Protein AF-A0A9W7M296-F1 (afdb_monomer_lite)

InterPro domains:
  IPR025287 Wall-associated receptor kinase, galacturonan-binding domain [PF13947] (29-95)
  IPR046948 RING-H2 finger protein ATL20-22-like [PTHR46279] (4-135)

Foldseek 3Di:
DPVVVVVVVVVPDPPVPPPPPDPPDPPQQDWDALDVVAETDFPCADEPPRGDPVGHDVQRYWYADPVSFIWRDAVQADIWTWRYQDPVVRDTDTAHPQQDCPVRVVRDDCPRHPDDDDAPPPDDDDDPDHDDDDGDRPDPPPD

Structure (mmCIF, N/CA/C/O backbone):
data_AF-A0A9W7M296-F1
#
_entry.id   AF-A0A9W7M296-F1
#
loop_
_atom_site.group_PDB
_atom_site.id
_atom_site.type_symbol
_atom_site.label_atom_id
_atom_site.label_alt_id
_atom_site.label_comp_id
_atom_site.label_asym_id
_atom_site.label_entity_id
_atom_site.label_seq_id
_atom_site.pdbx_PDB_ins_code
_atom_site.Cartn_x
_atom_site.Cartn_y
_atom_site.Cartn_z
_atom_site.occupancy
_atom_site.B_iso_or_equiv
_atom_site.auth_seq_id
_atom_site.auth_comp_id
_atom_site.auth_asym_id
_atom_site.auth_atom_id
_atom_site.pdbx_PDB_model_num
ATOM 1 N N . MET A 1 1 ? 19.739 17.023 -68.050 1.00 60.88 1 MET A N 1
ATOM 2 C CA . MET A 1 1 ? 18.509 16.564 -67.357 1.00 60.88 1 MET A CA 1
ATOM 3 C C . MET A 1 1 ? 18.697 15.345 -66.440 1.00 60.88 1 MET A C 1
ATOM 5 O O . MET A 1 1 ? 17.719 14.925 -65.849 1.00 60.88 1 MET A O 1
ATOM 9 N N . VAL A 1 2 ? 19.915 14.812 -66.240 1.00 54.09 2 VAL A N 1
ATOM 10 C CA . VAL A 1 2 ? 20.152 13.656 -65.336 1.00 54.09 2 VAL A CA 1
ATOM 11 C C . VAL A 1 2 ? 20.708 14.082 -63.962 1.00 54.09 2 VAL A C 1
ATOM 13 O O . VAL A 1 2 ? 20.425 13.449 -62.954 1.00 54.09 2 VAL A O 1
ATOM 16 N N . ILE A 1 3 ? 21.409 15.219 -63.887 1.00 57.19 3 ILE A N 1
ATOM 17 C CA . ILE A 1 3 ? 22.041 15.720 -62.648 1.00 57.19 3 ILE A CA 1
ATOM 18 C C . ILE A 1 3 ? 21.009 16.303 -61.657 1.00 57.19 3 ILE A C 1
ATOM 20 O O . ILE A 1 3 ? 21.179 16.201 -60.447 1.00 57.19 3 ILE A O 1
ATOM 24 N N . LEU A 1 4 ? 19.880 16.833 -62.146 1.00 52.66 4 LEU A N 1
ATOM 25 C CA . LEU A 1 4 ? 18.806 17.372 -61.293 1.00 52.66 4 LEU A CA 1
ATOM 26 C C . LEU A 1 4 ? 17.978 16.281 -60.588 1.00 52.66 4 LEU A C 1
ATOM 28 O O . LEU A 1 4 ? 17.359 16.556 -59.565 1.00 52.66 4 LEU A O 1
ATOM 32 N N . LEU A 1 5 ? 17.999 15.041 -61.094 1.00 53.34 5 LEU A N 1
ATOM 33 C CA . LEU A 1 5 ? 17.303 13.909 -60.471 1.00 53.34 5 LEU A CA 1
ATOM 34 C C . LEU A 1 5 ? 18.044 13.406 -59.223 1.00 53.34 5 LEU A C 1
ATOM 36 O O . LEU A 1 5 ? 17.404 13.009 -58.255 1.00 53.34 5 LEU A O 1
ATOM 40 N N . PHE A 1 6 ? 19.378 13.497 -59.195 1.00 53.16 6 PHE A N 1
ATOM 41 C CA . PHE A 1 6 ? 20.186 13.066 -58.046 1.00 53.16 6 PHE A CA 1
ATOM 42 C C . PHE A 1 6 ? 20.013 13.982 -56.825 1.00 53.16 6 PHE A C 1
ATOM 44 O O . PHE A 1 6 ? 19.973 13.511 -55.691 1.00 53.16 6 PHE A O 1
ATOM 51 N N . HIS A 1 7 ? 19.831 15.287 -57.052 1.00 48.03 7 HIS A N 1
ATOM 52 C CA . HIS A 1 7 ? 19.542 16.239 -55.977 1.00 48.03 7 HIS A CA 1
ATOM 53 C C . HIS A 1 7 ? 18.133 16.074 -55.402 1.00 48.03 7 HIS A C 1
ATOM 55 O O . HIS A 1 7 ? 17.941 16.299 -54.211 1.00 48.03 7 HIS A O 1
ATOM 61 N N . PHE A 1 8 ? 17.165 15.629 -56.209 1.00 51.53 8 PHE A N 1
ATOM 62 C CA . PHE A 1 8 ? 15.806 15.368 -55.730 1.00 51.53 8 PHE A CA 1
ATOM 63 C C . PHE A 1 8 ? 15.748 14.146 -54.796 1.00 51.53 8 PHE A C 1
ATOM 65 O O . PHE A 1 8 ? 14.998 14.146 -53.822 1.00 51.53 8 PHE A O 1
ATOM 72 N N . PHE A 1 9 ? 16.602 13.141 -55.026 1.00 51.56 9 PHE A N 1
ATOM 73 C CA . PHE A 1 9 ? 16.704 11.956 -54.164 1.00 51.56 9 PHE A CA 1
ATOM 74 C C . PHE A 1 9 ? 17.374 12.222 -52.807 1.00 51.56 9 PHE A C 1
ATOM 76 O O . PHE A 1 9 ? 17.074 11.521 -51.845 1.00 51.56 9 PHE A O 1
ATOM 83 N N . LEU A 1 10 ? 18.222 13.250 -52.684 1.00 51.41 10 LEU A N 1
ATOM 84 C CA . LEU A 1 10 ? 18.857 13.604 -51.405 1.00 51.41 10 LEU A CA 1
ATOM 85 C C . LEU A 1 10 ? 17.923 14.356 -50.437 1.00 51.41 10 LEU A C 1
ATOM 87 O O . LEU A 1 10 ? 18.260 14.508 -49.266 1.00 51.41 10 LEU A O 1
ATOM 91 N N . VAL A 1 11 ? 16.750 14.812 -50.894 1.00 56.16 11 VAL A N 1
ATOM 92 C CA . VAL A 1 11 ? 15.816 15.622 -50.084 1.00 56.16 11 VAL A CA 1
ATOM 93 C C . VAL A 1 11 ? 14.740 14.777 -49.378 1.00 56.16 11 VAL A C 1
ATOM 95 O O . VAL A 1 11 ? 14.026 15.287 -48.522 1.00 56.16 11 VAL A O 1
ATOM 98 N N . SER A 1 12 ? 14.633 13.471 -49.644 1.00 56.25 12 SER A N 1
ATOM 99 C CA . SER A 1 12 ? 13.584 12.623 -49.050 1.00 56.25 12 SER A CA 1
ATOM 100 C C . SER A 1 12 ? 14.131 11.440 -48.260 1.00 56.25 12 SER A C 1
ATOM 102 O O . SER A 1 12 ? 14.043 10.302 -48.700 1.00 56.25 12 SER A O 1
ATOM 104 N N . SER A 1 13 ? 14.616 11.706 -47.048 1.00 53.78 13 SER A N 1
ATOM 105 C CA . SER A 1 13 ? 14.355 10.828 -45.896 1.00 53.78 13 SER A CA 1
ATOM 106 C C . SER A 1 13 ? 14.804 11.495 -44.596 1.00 53.78 13 SER A C 1
ATOM 108 O O . SER A 1 13 ? 15.704 11.018 -43.908 1.00 53.78 13 SER A O 1
ATOM 110 N N . ALA A 1 14 ? 14.136 12.582 -44.208 1.00 55.56 14 ALA A N 1
ATOM 111 C CA . ALA A 1 14 ? 14.023 12.888 -42.788 1.00 55.56 14 ALA A CA 1
ATOM 112 C C . ALA A 1 14 ? 13.004 11.904 -42.195 1.00 55.56 14 ALA A C 1
ATOM 114 O O . ALA A 1 14 ? 11.843 12.240 -41.974 1.00 55.56 14 ALA A O 1
ATOM 115 N N . ALA A 1 15 ? 13.421 10.653 -41.980 1.00 55.66 15 ALA A N 1
ATOM 116 C CA . ALA A 1 15 ? 12.722 9.805 -41.034 1.00 55.66 15 ALA A CA 1
ATOM 117 C C . ALA A 1 15 ? 12.961 10.446 -39.666 1.00 55.66 15 ALA A C 1
ATOM 119 O O . ALA A 1 15 ? 13.988 10.219 -39.029 1.00 55.66 15 ALA A O 1
ATOM 120 N N . ALA A 1 16 ? 12.043 11.319 -39.250 1.00 55.62 16 ALA A N 1
ATOM 121 C CA . ALA A 1 16 ? 11.932 11.716 -37.864 1.00 55.62 16 ALA A CA 1
ATOM 122 C C . ALA A 1 16 ? 11.617 10.435 -37.090 1.00 55.62 16 ALA A C 1
ATOM 124 O O . ALA A 1 16 ? 10.462 10.034 -36.957 1.00 55.62 16 ALA A O 1
ATOM 125 N N . VAL A 1 17 ? 12.664 9.738 -36.648 1.00 56.53 17 VAL A N 1
ATOM 126 C CA . VAL A 1 17 ? 12.531 8.674 -35.667 1.00 56.53 17 VAL A CA 1
ATOM 127 C C . VAL A 1 17 ? 12.022 9.399 -34.437 1.00 56.53 17 VAL A C 1
ATOM 129 O O . VAL A 1 17 ? 12.760 10.143 -33.792 1.00 56.53 17 VAL A O 1
ATOM 132 N N . GLY A 1 18 ? 10.714 9.306 -34.208 1.00 55.38 18 GLY A N 1
ATOM 133 C CA . GLY A 1 18 ? 10.065 9.905 -33.061 1.00 55.38 18 GLY A CA 1
ATOM 134 C C . GLY A 1 18 ? 10.644 9.272 -31.808 1.00 55.38 18 GLY A C 1
ATOM 135 O O . GLY A 1 18 ? 10.120 8.277 -31.318 1.00 55.38 18 GLY A O 1
ATOM 136 N N . LEU A 1 19 ? 11.721 9.852 -31.282 1.00 55.91 19 LEU A N 1
ATOM 137 C CA . LEU A 1 19 ? 12.170 9.642 -29.917 1.00 55.91 19 LEU A CA 1
ATOM 138 C C . LEU A 1 19 ? 11.163 10.362 -29.020 1.00 55.91 19 LEU A C 1
ATOM 140 O O . LEU A 1 19 ? 11.437 11.408 -28.435 1.00 55.91 19 LEU A O 1
ATOM 144 N N . GLY A 1 20 ? 9.953 9.801 -28.942 1.00 61.75 20 GLY A N 1
ATOM 145 C CA . GLY A 1 20 ? 9.110 10.025 -27.782 1.00 61.75 20 GLY A CA 1
ATOM 146 C C . GLY A 1 20 ? 9.945 9.703 -26.539 1.00 61.75 20 GLY A C 1
ATOM 147 O O . GLY A 1 20 ? 10.809 8.823 -26.607 1.00 61.75 20 GLY A O 1
ATOM 148 N N . PRO A 1 21 ? 9.752 10.424 -25.424 1.00 63.78 21 PRO A N 1
ATOM 149 C CA . PRO A 1 21 ? 10.546 10.214 -24.224 1.00 63.78 21 PRO A CA 1
ATOM 150 C C . PRO A 1 21 ? 10.578 8.724 -23.883 1.00 63.78 21 PRO A C 1
ATOM 152 O O . PRO A 1 21 ? 9.532 8.103 -23.673 1.00 63.78 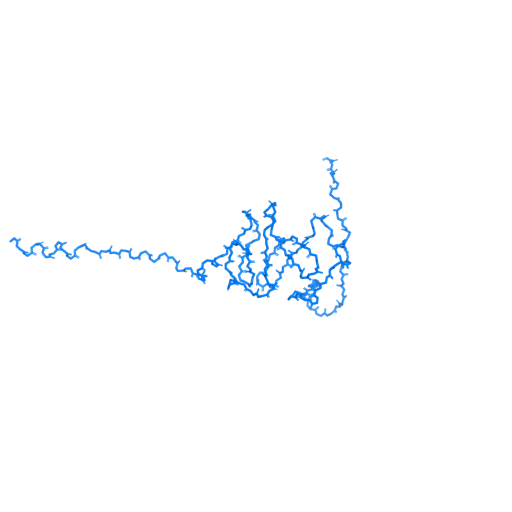21 PRO A O 1
ATOM 155 N N . HIS A 1 22 ? 11.784 8.150 -23.882 1.00 58.03 22 HIS A N 1
ATOM 156 C CA . HIS A 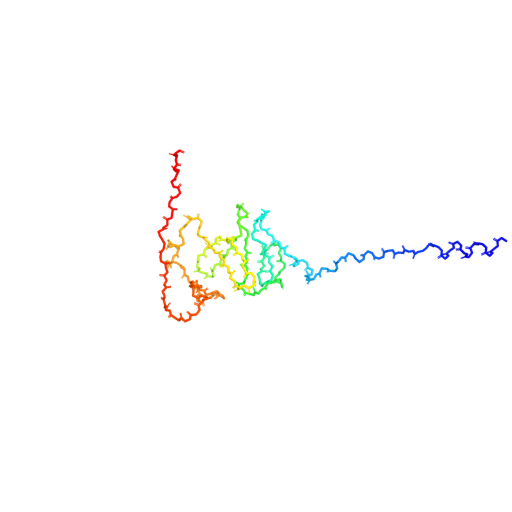1 22 ? 11.991 6.764 -23.496 1.00 58.03 22 HIS A CA 1
ATOM 157 C C . HIS A 1 22 ? 11.417 6.597 -22.090 1.00 58.03 22 HIS A C 1
ATOM 159 O O . HIS A 1 22 ? 11.767 7.346 -21.173 1.00 58.03 22 HIS A O 1
ATOM 165 N N . SER A 1 23 ? 10.479 5.662 -21.937 1.00 66.31 23 SER A N 1
ATOM 166 C CA . SER A 1 23 ? 9.893 5.367 -20.634 1.00 66.31 23 SER A CA 1
ATOM 167 C C . SER A 1 23 ? 11.034 5.031 -19.678 1.00 66.31 23 SER A C 1
ATOM 169 O O . SER A 1 23 ? 11.781 4.086 -19.905 1.00 66.31 23 SER A O 1
ATOM 171 N N . THR A 1 24 ? 11.179 5.798 -18.599 1.00 79.69 24 THR A N 1
ATOM 172 C CA . THR A 1 24 ? 12.127 5.476 -17.516 1.00 79.69 24 THR A CA 1
ATOM 173 C C . THR A 1 24 ? 11.722 4.213 -16.762 1.00 79.69 24 THR A C 1
ATOM 175 O O . THR A 1 24 ? 12.485 3.695 -15.953 1.00 79.69 24 THR A O 1
ATOM 178 N N . TYR A 1 25 ? 10.510 3.725 -17.020 1.00 82.44 25 TYR A N 1
ATOM 179 C CA . TYR A 1 25 ? 9.971 2.515 -16.444 1.00 82.44 25 TYR A CA 1
ATOM 180 C C . TYR A 1 25 ? 10.063 1.364 -17.469 1.00 82.44 25 TYR A C 1
ATOM 182 O O . TYR A 1 25 ? 9.640 1.588 -18.610 1.00 82.44 25 TYR A O 1
ATOM 190 N N . PRO A 1 26 ? 10.528 0.156 -17.067 1.00 84.56 26 PRO A N 1
ATOM 191 C CA . PRO A 1 26 ? 10.392 -1.081 -17.841 1.00 84.56 26 PRO A CA 1
ATOM 192 C C . PRO A 1 26 ? 9.011 -1.293 -18.488 1.00 84.56 26 PRO A C 1
ATOM 194 O O . PRO A 1 26 ? 7.985 -0.749 -18.055 1.00 84.56 26 PRO A O 1
ATOM 197 N N . ASP A 1 27 ? 8.964 -2.121 -19.524 1.00 86.25 27 ASP A N 1
ATOM 198 C CA . ASP A 1 27 ? 7.731 -2.365 -20.268 1.00 86.25 27 ASP A CA 1
ATOM 199 C C . ASP A 1 27 ? 6.619 -2.974 -19.404 1.00 86.25 27 ASP A C 1
ATOM 201 O O . ASP A 1 27 ? 6.833 -3.881 -18.607 1.00 86.25 27 ASP A O 1
ATOM 205 N N . GLY A 1 28 ? 5.398 -2.447 -19.554 1.00 87.00 28 GLY A N 1
ATOM 206 C CA . GLY A 1 28 ? 4.208 -2.902 -18.814 1.00 87.00 28 GLY A CA 1
ATOM 207 C C . GLY A 1 28 ? 4.134 -2.440 -17.356 1.00 87.00 28 GLY A C 1
ATOM 208 O O . GLY A 1 28 ? 3.217 -2.792 -16.621 1.00 87.00 28 GLY A O 1
ATOM 209 N N . CYS A 1 29 ? 5.094 -1.634 -16.933 1.00 95.06 29 CYS A N 1
ATOM 210 C CA . CYS A 1 29 ? 5.453 -1.547 -15.528 1.00 95.06 29 CYS A CA 1
ATOM 211 C C . CYS A 1 29 ? 5.274 -0.071 -15.048 1.00 95.06 29 CYS A C 1
ATOM 213 O O . CYS A 1 29 ? 5.262 0.245 -13.858 1.00 95.06 29 CYS A O 1
ATOM 215 N N . LYS A 1 30 ? 4.945 0.830 -15.991 1.00 95.44 30 LYS A N 1
ATOM 216 C CA . LYS A 1 30 ? 4.560 2.238 -15.794 1.00 95.44 30 LYS A CA 1
ATOM 217 C C . LYS A 1 30 ? 3.591 2.445 -14.614 1.00 95.44 30 LYS A C 1
ATOM 219 O O . LYS A 1 30 ? 2.717 1.604 -14.387 1.00 95.44 30 LYS A O 1
ATOM 224 N N . PRO A 1 31 ? 3.689 3.584 -13.898 1.00 96.31 31 PRO A N 1
ATOM 225 C CA . PRO A 1 31 ? 2.782 3.892 -12.800 1.00 96.31 31 PRO A CA 1
ATOM 226 C C . PRO A 1 31 ? 1.310 3.832 -13.222 1.00 96.31 31 PRO A C 1
ATOM 228 O O . PRO A 1 31 ? 0.930 4.363 -14.264 1.00 96.31 31 PRO A O 1
ATOM 231 N N . THR A 1 32 ? 0.474 3.218 -12.392 1.00 96.56 32 THR A N 1
ATOM 232 C CA . THR A 1 32 ? -0.962 3.026 -12.654 1.00 96.56 32 THR A CA 1
ATOM 233 C C . THR A 1 32 ? -1.781 3.261 -11.381 1.00 96.56 32 THR A C 1
ATOM 235 O O . THR A 1 32 ? -1.225 3.541 -10.328 1.00 96.56 32 THR A O 1
ATOM 238 N N . SER A 1 33 ? -3.108 3.229 -11.450 1.00 97.75 33 SER A N 1
ATOM 239 C CA . SER A 1 33 ? -3.996 3.438 -10.294 1.00 97.75 33 SER A CA 1
ATOM 240 C C . SER A 1 33 ? -5.311 2.690 -10.494 1.00 97.75 33 SER A C 1
ATOM 242 O O . SER A 1 33 ? -5.683 2.425 -11.637 1.00 97.75 33 SER A O 1
ATOM 244 N N . CYS A 1 34 ? -6.022 2.347 -9.412 1.00 97.94 34 CYS A N 1
ATOM 245 C CA . CYS A 1 34 ? -7.319 1.666 -9.505 1.00 97.94 34 CYS A CA 1
ATOM 246 C C . CYS A 1 34 ? -8.418 2.569 -10.085 1.00 97.94 34 CYS A C 1
ATOM 248 O O . CYS A 1 34 ? -9.196 2.108 -10.920 1.00 97.94 34 CYS A O 1
ATOM 250 N N . LYS A 1 35 ? -8.401 3.860 -9.726 1.00 96.44 35 LYS A N 1
ATOM 251 C CA . LYS A 1 35 ? -9.292 4.915 -10.227 1.00 96.44 35 LYS A CA 1
ATOM 252 C C . LYS A 1 35 ? -8.537 6.224 -10.458 1.00 96.44 35 LYS A C 1
ATOM 254 O O . LYS A 1 35 ? -7.511 6.470 -9.820 1.00 96.44 35 LYS A O 1
ATOM 259 N N . ARG A 1 36 ? -9.076 7.098 -11.318 1.00 96.19 36 ARG A N 1
ATOM 260 C CA . ARG A 1 36 ? -8.558 8.466 -11.503 1.00 96.19 36 ARG A CA 1
ATOM 261 C C . ARG A 1 36 ? -8.554 9.196 -10.152 1.00 96.19 36 ARG A C 1
ATOM 263 O O . ARG A 1 36 ? -9.545 9.163 -9.432 1.00 96.19 36 ARG A O 1
ATOM 270 N N . GLY A 1 37 ? -7.433 9.831 -9.811 1.00 94.44 37 GLY A N 1
ATOM 271 C CA . GLY A 1 37 ? -7.249 10.512 -8.521 1.00 94.44 37 GLY A CA 1
ATOM 272 C C . GLY A 1 37 ? -6.958 9.582 -7.334 1.00 94.44 37 GLY A C 1
ATOM 273 O O . GLY A 1 37 ? -6.741 10.071 -6.231 1.00 94.44 37 GLY A O 1
ATOM 274 N N . GLY A 1 38 ? -6.927 8.260 -7.539 1.00 96.00 38 GLY A N 1
ATOM 275 C CA . GLY A 1 38 ? -6.452 7.306 -6.538 1.00 96.00 38 GLY A CA 1
ATOM 276 C C . GLY A 1 38 ? -4.926 7.331 -6.371 1.00 96.00 38 GLY A C 1
ATOM 277 O O . GLY A 1 38 ? -4.220 8.008 -7.127 1.00 96.00 38 GLY A O 1
ATOM 278 N N . PRO A 1 39 ? -4.382 6.571 -5.404 1.00 97.31 39 PRO A N 1
ATOM 279 C CA . PRO A 1 39 ? -2.941 6.486 -5.214 1.00 97.31 39 PRO A CA 1
ATOM 280 C C . PRO A 1 39 ? -2.276 5.884 -6.458 1.00 97.31 39 PRO A C 1
ATOM 282 O O . PRO A 1 39 ? -2.658 4.812 -6.934 1.00 97.31 39 PRO A O 1
ATOM 285 N N . SER A 1 40 ? -1.270 6.585 -6.983 1.00 97.44 40 SER A N 1
ATOM 286 C CA . SER A 1 40 ? -0.436 6.076 -8.072 1.00 97.44 40 SER A CA 1
ATOM 287 C C . SER A 1 40 ? 0.470 4.965 -7.543 1.00 97.44 40 SER A C 1
ATOM 289 O O . SER A 1 40 ? 1.281 5.209 -6.652 1.00 97.44 40 SER A O 1
ATOM 291 N N . VAL A 1 41 ? 0.318 3.763 -8.096 1.00 98.06 41 VAL A N 1
ATOM 292 C CA . VAL A 1 41 ? 1.074 2.551 -7.784 1.00 98.06 41 VAL A CA 1
ATOM 293 C C . VAL A 1 41 ? 2.205 2.366 -8.788 1.00 98.06 41 VAL A C 1
ATOM 295 O O . VAL A 1 41 ? 2.004 2.359 -10.002 1.00 98.06 41 VAL A O 1
ATOM 298 N N . ARG A 1 42 ? 3.406 2.207 -8.246 1.00 96.44 42 ARG A N 1
ATOM 299 C CA . ARG A 1 42 ? 4.680 1.944 -8.916 1.00 96.44 42 ARG A CA 1
ATOM 300 C C . ARG A 1 42 ? 5.622 1.256 -7.933 1.00 96.44 42 ARG A C 1
ATOM 302 O O . ARG A 1 42 ? 5.345 1.238 -6.727 1.00 96.44 42 ARG A O 1
ATOM 309 N N . PHE A 1 43 ? 6.753 0.797 -8.463 1.00 95.12 43 PHE A N 1
ATOM 310 C CA . PHE A 1 43 ? 7.833 0.166 -7.707 1.00 95.12 43 PHE A CA 1
ATOM 311 C C . PHE A 1 43 ? 8.125 0.919 -6.389 1.00 95.12 43 PHE A C 1
ATOM 313 O O . PHE A 1 43 ? 8.199 2.153 -6.411 1.00 95.12 43 PHE A O 1
ATOM 320 N N . PRO A 1 44 ? 8.262 0.223 -5.242 1.00 95.44 44 PRO A N 1
ATOM 321 C CA . PRO A 1 44 ? 8.370 -1.237 -5.078 1.00 95.44 44 PRO A CA 1
ATOM 322 C C . PRO A 1 44 ? 7.031 -1.991 -5.082 1.00 95.44 44 PRO A C 1
ATOM 324 O O . PRO A 1 44 ? 7.021 -3.218 -5.023 1.00 95.44 44 PRO A O 1
ATOM 327 N N . PHE A 1 45 ? 5.908 -1.274 -5.152 1.00 97.38 45 PHE A N 1
ATOM 328 C CA . PHE A 1 45 ? 4.574 -1.863 -5.217 1.00 97.38 45 PHE A CA 1
ATOM 329 C C . PHE A 1 45 ? 4.171 -2.176 -6.652 1.00 97.38 45 PHE A C 1
ATOM 331 O O . PHE A 1 45 ? 4.592 -1.503 -7.595 1.00 97.38 45 PHE A O 1
ATOM 338 N N . ARG A 1 46 ? 3.263 -3.137 -6.802 1.00 96.94 46 ARG A N 1
ATOM 339 C CA . ARG A 1 46 ? 2.586 -3.388 -8.076 1.00 96.94 46 ARG A CA 1
ATOM 340 C C . ARG A 1 46 ? 1.093 -3.619 -7.887 1.00 96.94 46 ARG A C 1
ATOM 342 O O . ARG A 1 46 ? 0.679 -4.138 -6.853 1.00 96.94 46 ARG A O 1
ATOM 349 N N . LEU A 1 47 ? 0.294 -3.294 -8.900 1.00 97.62 47 LEU A N 1
ATOM 350 C CA . LEU A 1 47 ? -1.113 -3.696 -8.977 1.00 97.62 47 LEU A CA 1
ATOM 351 C C . LEU A 1 47 ? -1.245 -5.060 -9.656 1.00 97.62 47 LEU A C 1
ATOM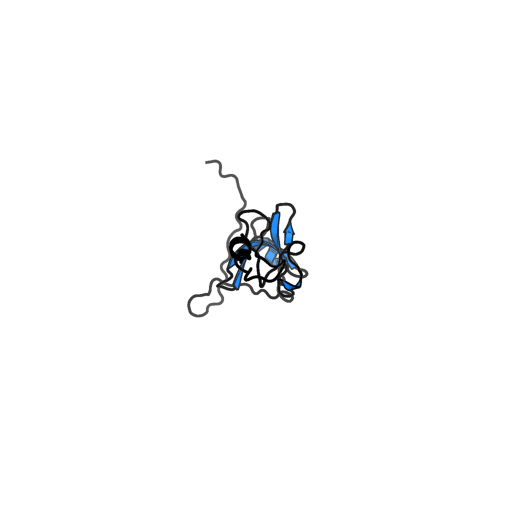 353 O O . LEU A 1 47 ? -1.052 -5.182 -10.869 1.00 97.62 47 LEU A O 1
ATOM 357 N N . LYS A 1 48 ? -1.627 -6.085 -8.889 1.00 96.50 48 LYS A N 1
ATOM 358 C CA . LYS A 1 48 ? -1.905 -7.424 -9.423 1.00 96.50 48 LYS A CA 1
ATOM 359 C C . LYS A 1 48 ? -3.013 -7.343 -10.480 1.00 96.50 48 LYS A C 1
ATOM 361 O O . LYS A 1 48 ? -4.033 -6.692 -10.272 1.00 96.50 48 LYS A O 1
ATOM 366 N N . GLY A 1 49 ? -2.792 -7.986 -11.626 1.00 94.31 49 GLY A N 1
ATOM 367 C CA . GLY A 1 49 ? -3.716 -7.971 -12.768 1.00 94.31 49 GLY A CA 1
ATOM 368 C C . GLY A 1 49 ? -3.617 -6.734 -13.671 1.00 94.31 49 GLY A C 1
ATOM 369 O O . GLY A 1 49 ? -4.217 -6.737 -14.739 1.00 94.31 49 GLY A O 1
ATOM 370 N N . ARG A 1 50 ? -2.854 -5.696 -13.288 1.00 95.44 50 ARG A N 1
ATOM 371 C CA . ARG A 1 50 ? -2.581 -4.521 -14.145 1.00 95.44 50 ARG A CA 1
ATOM 372 C C . ARG A 1 50 ? -1.100 -4.335 -14.471 1.00 95.44 50 ARG A C 1
ATOM 374 O O . ARG A 1 50 ? -0.787 -3.785 -15.518 1.00 95.44 50 ARG A O 1
ATOM 381 N N . GLN A 1 51 ? -0.208 -4.776 -13.587 1.00 96.56 51 GLN A N 1
ATOM 382 C CA . GLN A 1 51 ? 1.241 -4.757 -13.777 1.00 96.56 51 GLN A CA 1
ATOM 383 C C . GLN A 1 51 ? 1.811 -6.186 -13.692 1.00 96.56 51 GLN A C 1
ATOM 385 O O . GLN A 1 51 ? 1.379 -6.954 -12.818 1.00 96.56 51 GLN A O 1
ATOM 390 N N . PRO A 1 52 ? 2.784 -6.542 -14.554 1.00 95.69 52 PRO A N 1
ATOM 391 C CA . PRO A 1 52 ? 3.539 -7.790 -14.464 1.00 95.69 52 PRO A CA 1
ATOM 392 C C . PRO A 1 52 ? 4.152 -8.047 -13.081 1.00 95.69 52 PRO A C 1
ATOM 394 O O . PRO A 1 52 ? 4.379 -7.128 -12.292 1.00 95.69 52 PRO A O 1
ATOM 397 N N . ASP A 1 53 ? 4.467 -9.311 -12.791 1.00 94.44 53 ASP A N 1
ATOM 398 C CA . ASP A 1 53 ? 5.030 -9.707 -11.493 1.00 94.44 53 ASP A CA 1
ATOM 399 C C . ASP A 1 53 ? 6.392 -9.055 -11.205 1.00 94.44 53 ASP A C 1
ATOM 401 O O . ASP A 1 53 ? 6.661 -8.699 -10.062 1.00 94.44 53 ASP A O 1
ATOM 405 N N . HIS A 1 54 ? 7.206 -8.801 -12.233 1.00 93.56 54 HIS A N 1
ATOM 406 C CA . HIS A 1 54 ? 8.525 -8.171 -12.092 1.00 93.56 54 HIS A CA 1
ATOM 407 C C . HIS A 1 54 ? 8.478 -6.665 -11.755 1.00 93.56 54 HIS A C 1
ATOM 409 O O . HIS A 1 54 ? 9.522 -6.054 -11.547 1.00 93.56 54 HIS A O 1
ATOM 415 N N . CYS A 1 55 ? 7.292 -6.049 -11.691 1.00 95.75 55 CYS A N 1
ATOM 416 C CA . CYS A 1 55 ? 7.131 -4.615 -11.410 1.00 95.75 55 CYS A CA 1
ATOM 417 C C . CYS A 1 55 ? 7.176 -4.244 -9.928 1.00 95.75 55 CYS A C 1
ATOM 419 O O . CYS A 1 55 ? 7.150 -3.060 -9.584 1.00 95.75 55 CYS A O 1
ATOM 421 N N . GLY A 1 56 ? 7.205 -5.235 -9.040 1.00 95.31 56 GLY A N 1
ATOM 422 C CA . GLY A 1 56 ? 7.220 -5.011 -7.604 1.00 95.31 56 GLY A CA 1
ATOM 423 C C . GLY A 1 56 ? 7.933 -6.125 -6.858 1.00 95.31 56 GLY A C 1
ATOM 424 O O . GLY A 1 56 ? 8.233 -7.182 -7.409 1.00 95.31 56 GLY A O 1
ATOM 425 N N . TYR A 1 57 ? 8.202 -5.879 -5.582 1.00 94.88 57 TYR A N 1
ATOM 426 C CA . TYR A 1 57 ? 8.789 -6.885 -4.708 1.00 94.88 57 TYR A CA 1
ATOM 427 C C . TYR A 1 57 ? 7.762 -7.924 -4.256 1.00 94.88 57 TYR A C 1
ATOM 429 O O . TYR A 1 57 ? 6.560 -7.658 -4.155 1.00 94.88 57 TYR A O 1
ATOM 437 N N . SER A 1 58 ? 8.256 -9.117 -3.919 1.00 91.31 58 SER A N 1
ATOM 438 C CA . SER A 1 58 ? 7.444 -10.125 -3.239 1.00 91.31 58 SER A CA 1
ATOM 439 C C . SER A 1 58 ? 6.893 -9.549 -1.929 1.00 91.31 58 SER A C 1
ATOM 441 O O . SER A 1 58 ? 7.624 -8.921 -1.168 1.00 91.31 58 SER A O 1
ATOM 443 N N . GLY A 1 59 ? 5.590 -9.710 -1.689 1.00 91.38 59 GLY A N 1
ATOM 444 C CA . GLY A 1 59 ? 4.898 -9.117 -0.537 1.00 91.38 59 GLY A CA 1
ATOM 445 C C . GLY A 1 59 ? 4.438 -7.660 -0.712 1.00 91.38 59 GLY A C 1
ATOM 446 O O . GLY A 1 59 ? 3.747 -7.153 0.164 1.00 91.38 59 GLY A O 1
ATOM 447 N N . PHE A 1 60 ? 4.738 -7.000 -1.839 1.00 95.19 60 PHE A N 1
ATOM 448 C CA . PHE A 1 60 ? 4.325 -5.613 -2.138 1.00 95.19 60 PHE A CA 1
ATOM 449 C C . PHE A 1 60 ? 3.195 -5.542 -3.180 1.00 95.19 60 PHE A C 1
ATOM 451 O O . PHE A 1 60 ? 3.056 -4.573 -3.936 1.00 95.19 60 PHE A O 1
ATOM 458 N N . ASN A 1 61 ? 2.374 -6.589 -3.237 1.00 96.12 61 ASN A N 1
ATOM 459 C CA . ASN A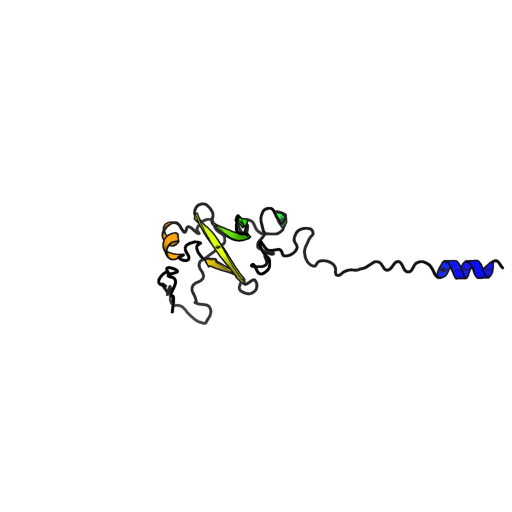 1 61 ? 1.229 -6.641 -4.135 1.00 96.12 61 ASN A CA 1
ATOM 460 C C . ASN A 1 61 ? 0.080 -5.809 -3.568 1.00 96.12 61 ASN A C 1
ATOM 462 O O . ASN A 1 61 ? -0.315 -5.980 -2.418 1.00 96.12 61 ASN A O 1
ATOM 466 N N . LEU A 1 62 ? -0.491 -4.966 -4.416 1.00 97.81 62 LEU A N 1
ATOM 467 C CA . LEU A 1 62 ? -1.749 -4.275 -4.184 1.00 97.81 62 LEU A CA 1
ATOM 468 C C . LEU A 1 62 ? -2.793 -4.800 -5.175 1.00 97.81 62 LEU A C 1
ATOM 470 O O . LEU A 1 62 ? -2.456 -5.284 -6.261 1.00 97.81 62 LEU A O 1
ATOM 474 N N . THR A 1 63 ? -4.065 -4.697 -4.817 1.00 97.75 63 THR A N 1
ATOM 475 C CA . THR A 1 63 ? -5.195 -5.083 -5.674 1.00 97.75 63 THR A CA 1
ATOM 476 C C . THR A 1 63 ? -6.165 -3.915 -5.832 1.00 97.75 63 THR A C 1
ATOM 478 O O . THR A 1 63 ? -6.069 -2.913 -5.125 1.00 97.75 63 THR A O 1
ATOM 481 N N . CYS A 1 64 ? -7.080 -4.023 -6.794 1.00 97.88 64 CYS A N 1
ATOM 482 C CA . CYS A 1 64 ? -8.247 -3.151 -6.871 1.00 97.88 64 CYS A CA 1
ATOM 483 C C . CYS A 1 64 ? -9.465 -3.950 -6.412 1.00 97.88 64 CYS A C 1
ATOM 485 O O . CYS A 1 64 ? -9.655 -5.067 -6.895 1.00 97.88 64 CYS A O 1
ATOM 487 N N . ASN A 1 65 ? -10.269 -3.401 -5.502 1.00 96.12 65 ASN A N 1
ATOM 488 C CA . ASN A 1 65 ? -11.567 -3.990 -5.173 1.00 96.12 65 ASN A CA 1
ATOM 489 C C . ASN A 1 65 ? -12.627 -3.619 -6.231 1.00 96.12 65 ASN A C 1
ATOM 491 O O . ASN A 1 65 ? -12.341 -2.908 -7.200 1.00 96.12 65 ASN A O 1
ATOM 495 N N . ASN A 1 66 ? -13.860 -4.082 -6.018 1.00 95.88 66 ASN A N 1
ATOM 496 C CA . ASN A 1 66 ? -14.989 -3.829 -6.917 1.00 95.88 66 ASN A CA 1
ATOM 497 C C . ASN A 1 66 ? -15.359 -2.334 -7.012 1.00 95.88 66 ASN A C 1
ATOM 499 O O . ASN A 1 66 ? -15.781 -1.881 -8.072 1.00 95.88 66 ASN A O 1
ATOM 503 N N . ASP A 1 67 ? -15.099 -1.550 -5.962 1.00 95.19 67 ASP A N 1
ATOM 504 C CA . ASP A 1 67 ? -15.323 -0.093 -5.932 1.00 95.19 67 ASP A CA 1
ATOM 505 C C . ASP A 1 67 ? -14.140 0.717 -6.492 1.00 95.19 67 ASP A C 1
ATOM 507 O O . ASP A 1 67 ? -14.073 1.943 -6.363 1.00 95.19 67 ASP A O 1
ATOM 511 N N . ASN A 1 68 ? -13.171 0.045 -7.123 1.00 96.50 68 ASN A N 1
ATOM 512 C CA . ASN A 1 68 ? -11.937 0.632 -7.648 1.00 96.50 68 ASN A CA 1
ATOM 513 C C . ASN A 1 68 ? -11.067 1.336 -6.586 1.00 96.50 68 ASN A C 1
ATOM 515 O O . ASN A 1 68 ? -10.294 2.250 -6.902 1.00 96.50 68 ASN A O 1
ATOM 519 N N . HIS A 1 69 ? -11.155 0.912 -5.328 1.00 97.19 69 HIS A N 1
ATOM 520 C CA . HIS A 1 69 ? -10.207 1.266 -4.280 1.00 97.19 69 HIS A CA 1
ATOM 521 C C . HIS A 1 69 ? -8.969 0.379 -4.346 1.00 97.19 69 HIS A C 1
ATOM 523 O O . HIS A 1 69 ? -9.048 -0.819 -4.614 1.00 97.19 69 HIS A O 1
ATOM 529 N N . THR A 1 70 ? -7.810 0.989 -4.102 1.00 98.44 70 THR A N 1
ATOM 530 C CA . THR A 1 70 ? -6.546 0.264 -3.967 1.00 98.44 70 THR A CA 1
ATOM 531 C C . THR A 1 70 ? -6.515 -0.414 -2.602 1.00 98.44 70 THR A C 1
ATOM 533 O O . THR A 1 70 ? -6.721 0.254 -1.591 1.00 98.44 70 THR A O 1
ATOM 536 N N . VAL A 1 71 ? -6.230 -1.712 -2.567 1.00 97.69 71 VAL A N 1
ATOM 537 C CA . VAL A 1 71 ? -6.248 -2.535 -1.353 1.00 97.69 71 VAL A CA 1
ATOM 538 C C . VAL A 1 71 ? -4.864 -3.109 -1.077 1.00 97.69 71 VAL A C 1
ATOM 540 O O . VAL A 1 71 ? -4.186 -3.597 -1.985 1.00 97.69 71 VAL A O 1
ATOM 543 N N . LEU A 1 72 ? -4.467 -3.055 0.191 1.00 96.12 72 LEU A N 1
ATOM 544 C CA . LEU A 1 72 ? -3.359 -3.807 0.759 1.00 96.12 72 LEU A CA 1
ATOM 545 C C . LEU A 1 72 ? -3.929 -5.030 1.481 1.00 96.12 72 LEU A C 1
ATOM 547 O O . LEU A 1 72 ? -4.684 -4.892 2.444 1.00 96.12 72 LEU A O 1
ATOM 551 N N . GLU A 1 73 ? -3.552 -6.221 1.028 1.00 92.75 73 GLU A N 1
ATOM 552 C CA . GLU A 1 73 ? -3.900 -7.474 1.697 1.00 92.75 73 GLU A CA 1
ATOM 553 C C . GLU A 1 73 ? -2.682 -7.983 2.465 1.00 92.75 73 GLU A C 1
ATOM 555 O O . GLU A 1 73 ? -1.663 -8.338 1.868 1.00 92.75 73 GLU A O 1
ATOM 560 N N . LEU A 1 74 ? -2.775 -8.005 3.795 1.00 89.75 74 LEU A N 1
ATOM 561 C CA . LEU A 1 74 ? -1.719 -8.558 4.636 1.00 89.75 74 LEU A CA 1
ATOM 562 C C . LEU A 1 74 ? -1.866 -10.090 4.718 1.00 89.75 74 LEU A C 1
ATOM 564 O O . LEU A 1 74 ? -2.984 -10.590 4.886 1.00 89.75 74 LEU A O 1
ATOM 568 N N . PRO A 1 75 ? -0.772 -10.872 4.614 1.00 84.50 75 PRO A N 1
ATOM 569 C CA . PRO A 1 75 ? -0.858 -12.332 4.634 1.00 84.50 75 PRO A CA 1
ATOM 570 C C . PRO A 1 75 ? -1.545 -12.866 5.899 1.00 84.50 75 PRO A C 1
ATOM 572 O O . PRO A 1 75 ? -1.097 -12.583 7.008 1.00 84.50 75 PRO A O 1
ATOM 575 N N . ARG A 1 76 ? -2.609 -13.670 5.724 1.00 80.69 76 ARG A N 1
ATOM 576 C CA . ARG A 1 76 ? -3.410 -14.285 6.813 1.00 80.69 76 ARG A CA 1
ATOM 577 C C . ARG A 1 76 ? -3.914 -13.278 7.858 1.00 80.69 76 ARG A C 1
ATOM 579 O O . ARG A 1 76 ? -4.049 -13.613 9.028 1.00 80.69 76 ARG A O 1
ATOM 586 N N . SER A 1 77 ? -4.133 -12.043 7.432 1.00 86.44 77 SER A N 1
ATOM 587 C CA . SER A 1 77 ? -4.414 -10.902 8.292 1.00 86.44 77 SER A CA 1
ATOM 588 C C . SER A 1 77 ? -5.546 -10.090 7.653 1.00 86.44 77 SER A C 1
ATOM 590 O O . SER A 1 77 ? -6.417 -10.642 6.976 1.00 86.44 77 SER A O 1
ATOM 592 N N . VAL A 1 78 ? -5.555 -8.784 7.876 1.00 89.88 78 VAL A N 1
ATOM 593 C CA . VAL A 1 78 ? -6.619 -7.871 7.458 1.00 89.88 78 VAL A CA 1
ATOM 594 C C . VAL A 1 78 ? -6.405 -7.336 6.039 1.00 89.88 78 VAL A C 1
ATOM 596 O O . VAL A 1 78 ? -5.285 -7.292 5.515 1.00 89.88 78 VAL A O 1
ATOM 599 N N . LYS A 1 79 ? -7.502 -6.890 5.421 1.00 92.44 79 LYS A N 1
ATOM 600 C CA . LYS A 1 79 ? -7.486 -6.106 4.183 1.00 92.44 79 LYS A CA 1
ATOM 601 C C . LYS A 1 79 ? -7.723 -4.646 4.529 1.00 92.44 79 LYS A C 1
ATOM 603 O O . LYS A 1 79 ? -8.667 -4.333 5.246 1.00 92.44 79 LYS A O 1
ATOM 608 N N . LEU A 1 80 ? -6.871 -3.762 4.026 1.00 93.88 80 LEU A N 1
ATOM 609 C CA . LEU A 1 80 ? -6.953 -2.332 4.306 1.00 93.88 80 LEU A CA 1
ATOM 610 C C . LEU A 1 80 ? -6.952 -1.540 3.001 1.00 93.88 80 LEU A C 1
ATOM 612 O O . LEU A 1 80 ? -6.231 -1.863 2.055 1.00 93.88 80 LEU A O 1
ATOM 616 N N . LEU A 1 81 ? -7.746 -0.477 2.955 1.00 95.94 81 LEU A N 1
ATOM 617 C CA . LEU A 1 81 ? -7.793 0.440 1.825 1.00 95.94 81 LEU A CA 1
ATOM 618 C C . LEU A 1 81 ? -6.596 1.390 1.883 1.00 95.94 81 LEU A C 1
ATOM 620 O O . LEU A 1 81 ? -6.226 1.893 2.943 1.00 95.94 81 LEU A O 1
ATOM 624 N N . VAL A 1 82 ? -5.973 1.658 0.738 1.00 96.94 82 VAL A N 1
ATOM 625 C CA . VAL A 1 82 ? -4.797 2.528 0.641 1.00 96.94 82 VAL A CA 1
ATOM 626 C C . VAL A 1 82 ? -5.242 3.967 0.418 1.00 96.94 82 VAL A C 1
ATOM 628 O O . VAL A 1 82 ? -5.766 4.314 -0.640 1.00 96.94 82 VAL A O 1
ATOM 631 N N . LYS A 1 83 ? -4.968 4.834 1.396 1.00 94.88 83 LYS A N 1
ATOM 632 C CA . LYS A 1 83 ? -5.223 6.278 1.300 1.00 94.88 83 LYS A CA 1
ATOM 633 C C . LYS A 1 83 ? -4.154 6.979 0.470 1.00 94.88 83 LYS A C 1
ATOM 635 O O . LYS A 1 83 ? -4.464 7.769 -0.417 1.00 94.88 83 LYS A O 1
ATOM 640 N N . ARG A 1 84 ? -2.880 6.712 0.774 1.00 95.94 84 ARG A N 1
ATOM 641 C CA . ARG A 1 84 ? -1.728 7.360 0.132 1.00 95.94 84 ARG A CA 1
ATOM 642 C C . ARG A 1 84 ? -0.485 6.484 0.227 1.00 95.94 84 ARG A C 1
ATOM 644 O O . ARG A 1 84 ? -0.275 5.803 1.224 1.00 95.94 84 ARG A O 1
ATOM 651 N N . ILE A 1 85 ? 0.372 6.582 -0.786 1.00 97.06 85 ILE A N 1
ATOM 652 C CA . ILE A 1 85 ? 1.726 6.025 -0.771 1.00 97.06 85 ILE A CA 1
ATOM 653 C C . ILE A 1 85 ? 2.711 7.196 -0.794 1.00 97.06 85 ILE A C 1
ATOM 655 O O . ILE A 1 85 ? 2.699 8.017 -1.715 1.00 97.06 85 ILE A O 1
ATOM 659 N N . ASP A 1 86 ? 3.541 7.303 0.238 1.00 95.50 86 ASP A N 1
ATOM 660 C CA . ASP A 1 86 ? 4.665 8.230 0.280 1.00 95.50 86 ASP A CA 1
ATOM 661 C C . ASP A 1 86 ? 5.939 7.490 -0.131 1.00 95.50 86 ASP A C 1
ATOM 663 O O . ASP A 1 86 ? 6.572 6.798 0.663 1.00 95.50 86 ASP A O 1
ATOM 667 N N . TYR A 1 87 ? 6.309 7.646 -1.400 1.00 95.06 87 TYR A N 1
ATOM 668 C CA . TYR A 1 87 ? 7.497 7.016 -1.970 1.00 95.06 87 TYR A CA 1
ATOM 669 C C . TYR A 1 87 ? 8.813 7.575 -1.424 1.00 95.06 87 TYR A C 1
ATOM 671 O O . TYR A 1 87 ? 9.805 6.855 -1.427 1.00 95.06 87 TYR A O 1
ATOM 679 N N . LYS A 1 88 ? 8.841 8.833 -0.957 1.00 94.00 88 LYS 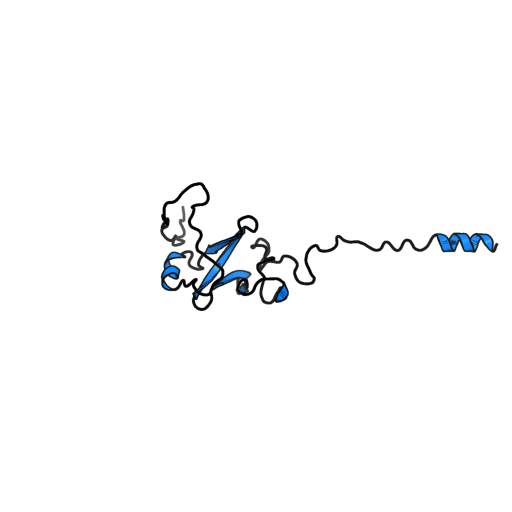A N 1
ATOM 680 C CA . LYS A 1 88 ? 10.062 9.441 -0.406 1.00 94.00 88 LYS A CA 1
ATOM 681 C C . LYS A 1 88 ? 10.327 8.929 1.004 1.00 94.00 88 LYS A C 1
ATOM 683 O O . LYS A 1 88 ? 11.456 8.588 1.321 1.00 94.00 88 LYS A O 1
ATOM 688 N N . LYS A 1 89 ? 9.275 8.854 1.824 1.00 91.88 89 LYS A N 1
ATOM 689 C CA . LYS A 1 89 ? 9.347 8.336 3.200 1.00 91.88 89 LYS A CA 1
ATOM 690 C C . LYS A 1 89 ? 9.222 6.814 3.287 1.00 91.88 89 LYS A C 1
ATOM 692 O O . LYS A 1 89 ? 9.290 6.274 4.381 1.00 91.88 89 LYS A O 1
ATOM 697 N N . GLN A 1 90 ? 8.978 6.141 2.161 1.00 91.44 90 GLN A N 1
ATOM 698 C CA . GLN A 1 90 ? 8.716 4.700 2.087 1.00 91.44 90 GLN A CA 1
ATOM 699 C C . GLN A 1 90 ? 7.570 4.253 3.014 1.00 91.44 90 GLN A C 1
ATOM 701 O O . GLN A 1 90 ? 7.648 3.226 3.683 1.00 91.44 90 GLN A O 1
ATOM 706 N N . ARG A 1 91 ? 6.478 5.029 3.045 1.00 92.00 91 ARG A N 1
ATOM 707 C CA . ARG A 1 91 ? 5.302 4.763 3.888 1.00 92.00 91 ARG A CA 1
ATOM 708 C C . ARG A 1 91 ? 4.055 4.517 3.064 1.00 92.00 91 ARG A C 1
ATOM 710 O O . ARG A 1 91 ? 3.790 5.223 2.092 1.00 92.00 91 ARG A O 1
ATOM 717 N N . ILE A 1 92 ? 3.236 3.578 3.520 1.00 94.25 92 ILE A N 1
ATOM 718 C CA . ILE A 1 92 ? 1.879 3.375 3.021 1.00 94.25 92 ILE A CA 1
ATOM 719 C C . ILE A 1 92 ? 0.889 3.743 4.123 1.00 94.25 92 ILE A C 1
ATOM 721 O O . ILE A 1 92 ? 0.987 3.266 5.249 1.00 94.25 92 ILE A O 1
ATOM 725 N N . GLN A 1 93 ? -0.031 4.649 3.810 1.00 92.81 93 GLN A N 1
ATOM 726 C CA . GLN A 1 93 ? -1.108 5.042 4.709 1.00 92.81 93 GLN A CA 1
ATOM 727 C C . GLN A 1 93 ? -2.365 4.289 4.314 1.00 92.81 93 GLN A C 1
ATOM 729 O O . GLN A 1 93 ? -2.795 4.349 3.156 1.00 92.81 93 GLN A O 1
ATOM 734 N N . VAL A 1 94 ? -2.949 3.607 5.288 1.00 92.81 94 VAL A N 1
ATOM 735 C CA . VAL A 1 94 ? -4.085 2.715 5.092 1.00 92.81 94 VAL A CA 1
ATOM 736 C C . VAL A 1 94 ? -5.210 3.040 6.066 1.00 92.81 94 VAL A C 1
ATOM 738 O O . VAL A 1 94 ? -4.983 3.676 7.094 1.00 92.81 94 VAL A O 1
ATOM 741 N N . TYR A 1 95 ? -6.421 2.627 5.720 1.00 89.94 95 TYR A N 1
ATOM 742 C CA . TYR A 1 95 ? -7.614 2.759 6.547 1.00 89.94 95 TYR A CA 1
ATOM 743 C C . TYR A 1 95 ? -8.502 1.526 6.374 1.00 89.94 95 TYR A C 1
ATOM 745 O O . TYR A 1 95 ? -8.425 0.834 5.357 1.00 89.94 95 TYR A O 1
ATOM 753 N N . ALA A 1 96 ? -9.309 1.226 7.386 1.00 89.62 96 ALA A N 1
ATOM 754 C CA . ALA A 1 96 ? -10.297 0.162 7.308 1.00 89.62 96 ALA A CA 1
ATOM 755 C C . ALA A 1 96 ? -11.546 0.657 6.565 1.00 89.62 96 ALA A C 1
ATOM 757 O O . ALA A 1 96 ? -11.825 1.856 6.536 1.00 89.62 96 ALA A O 1
ATOM 758 N N . GLU A 1 97 ? -12.271 -0.262 5.934 1.00 86.81 97 GLU A N 1
ATOM 759 C CA . GLU A 1 97 ? -13.469 0.055 5.149 1.00 86.81 97 GLU A CA 1
ATOM 760 C C . GLU A 1 97 ? -14.607 0.612 6.014 1.00 86.81 97 GLU A C 1
ATOM 762 O O . GLU A 1 97 ? -15.292 1.541 5.598 1.00 86.81 97 GLU A O 1
ATOM 767 N N . ASP A 1 98 ? -14.718 0.133 7.255 1.00 85.56 98 ASP A N 1
ATOM 768 C CA . ASP A 1 98 ? -15.618 0.651 8.294 1.00 85.56 98 ASP A CA 1
ATOM 769 C C . ASP A 1 98 ? -15.149 1.993 8.895 1.00 85.56 98 ASP A C 1
ATOM 771 O O . ASP A 1 98 ? -15.737 2.493 9.847 1.00 85.56 98 ASP A O 1
ATOM 775 N N . GLY A 1 99 ? -14.060 2.573 8.379 1.00 82.25 99 GLY A N 1
ATOM 776 C CA . GLY A 1 99 ? -13.465 3.803 8.898 1.00 82.25 99 GLY A CA 1
ATOM 777 C C . GLY A 1 99 ? -12.683 3.625 10.205 1.00 82.25 99 GLY A C 1
ATOM 778 O O . GLY A 1 99 ? -12.090 4.591 10.685 1.00 82.25 99 GLY A O 1
ATOM 779 N N . CYS A 1 100 ? -12.605 2.407 10.753 1.00 85.00 100 CYS A N 1
ATOM 780 C CA . CYS A 1 100 ? -12.081 2.134 12.085 1.00 85.00 100 CYS A CA 1
ATOM 781 C C . CYS A 1 100 ? -10.999 1.044 12.076 1.00 85.00 100 CYS A C 1
ATOM 783 O O . CYS A 1 100 ? -11.246 -0.141 12.295 1.00 85.00 100 CYS A O 1
ATOM 785 N N . VAL A 1 101 ? -9.734 1.445 11.905 1.00 82.25 101 VAL A N 1
ATOM 786 C CA . VAL A 1 101 ? -8.597 0.497 11.951 1.00 82.25 101 VAL A CA 1
ATOM 787 C C . VAL A 1 101 ? -8.489 -0.199 13.313 1.00 82.25 101 VAL A C 1
ATOM 789 O O . VAL A 1 101 ? -8.015 -1.331 13.383 1.00 82.25 101 VAL A O 1
ATOM 792 N N . GLN A 1 102 ? -8.975 0.431 14.388 1.00 83.19 102 GLN A N 1
ATOM 793 C CA . GLN A 1 102 ? -8.968 -0.156 15.727 1.00 83.19 102 GLN A CA 1
ATOM 794 C C . GLN A 1 102 ? -9.735 -1.487 15.791 1.00 83.19 102 GLN A C 1
ATOM 796 O O . GLN A 1 102 ? -9.246 -2.434 16.406 1.00 83.19 102 GLN A O 1
ATOM 801 N N . ASN A 1 103 ? -10.864 -1.606 15.084 1.00 83.44 103 ASN A N 1
ATOM 802 C CA . ASN A 1 103 ? -11.647 -2.846 15.011 1.00 83.44 103 ASN A CA 1
ATOM 803 C C . ASN A 1 103 ? -10.867 -3.998 14.362 1.00 83.44 103 ASN A C 1
ATOM 805 O O . ASN A 1 103 ? -11.132 -5.170 14.617 1.00 83.44 103 ASN A O 1
ATOM 809 N N . GLN A 1 104 ? -9.876 -3.665 13.537 1.00 83.88 104 GLN A N 1
ATOM 810 C CA . GLN A 1 104 ? -9.050 -4.623 12.815 1.00 83.88 104 GLN A CA 1
ATOM 811 C C . GLN A 1 104 ? -7.816 -5.063 13.619 1.00 83.88 104 GLN A C 1
ATOM 813 O O . GLN A 1 104 ? -7.195 -6.064 13.263 1.00 83.88 104 GLN A O 1
ATOM 818 N N . LEU A 1 105 ? -7.459 -4.370 14.714 1.00 82.31 105 LEU A N 1
ATOM 819 C CA . LEU A 1 105 ? -6.220 -4.627 15.466 1.00 82.31 105 LEU A CA 1
ATOM 820 C C . LEU A 1 105 ? -6.129 -6.049 16.024 1.00 82.31 105 LEU A C 1
ATOM 822 O O . LEU A 1 105 ? -5.044 -6.618 16.030 1.00 82.31 105 LEU A O 1
ATOM 826 N N . GLN A 1 106 ? -7.249 -6.645 16.441 1.00 82.06 106 GLN A N 1
ATOM 827 C CA . GLN A 1 106 ? -7.266 -8.018 16.968 1.00 82.06 106 GLN A CA 1
ATOM 828 C C . GLN A 1 106 ? -6.846 -9.055 15.916 1.00 82.06 106 GLN A C 1
ATOM 830 O O . GLN A 1 106 ? -6.258 -10.078 16.253 1.00 82.06 106 GLN A O 1
ATOM 835 N N . ASN A 1 107 ? -7.112 -8.769 14.639 1.00 85.25 107 ASN A N 1
ATOM 836 C CA . ASN A 1 107 ? -6.791 -9.644 13.513 1.00 85.25 107 ASN A CA 1
ATOM 837 C C . ASN A 1 107 ? -5.523 -9.199 12.766 1.00 85.25 107 ASN A C 1
AT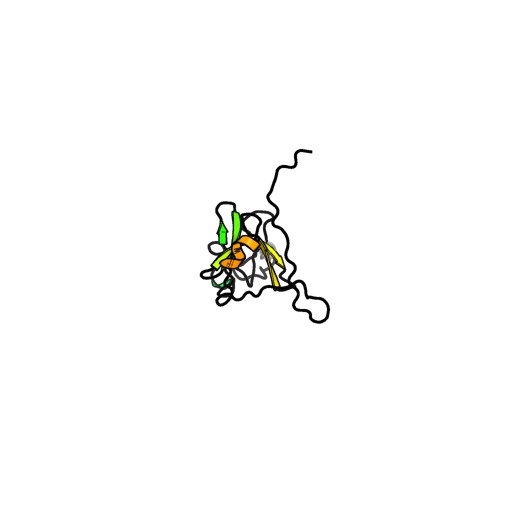OM 839 O O . ASN A 1 107 ? -5.071 -9.878 11.840 1.00 85.25 107 ASN A O 1
ATOM 843 N N . LEU A 1 108 ? -4.942 -8.053 13.140 1.00 86.19 108 LEU A N 1
ATOM 844 C CA . LEU A 1 108 ? -3.779 -7.485 12.476 1.00 86.19 108 LEU A CA 1
ATOM 845 C C . LEU A 1 108 ? -2.519 -8.267 12.854 1.00 86.19 108 LEU A C 1
ATOM 847 O O . LEU A 1 108 ? -1.911 -8.062 13.900 1.00 86.19 108 LEU A O 1
ATOM 851 N N . THR A 1 109 ? -2.079 -9.121 11.940 1.00 86.00 109 THR A N 1
ATOM 852 C CA . THR A 1 109 ? -0.781 -9.797 12.008 1.00 86.00 109 THR A CA 1
ATOM 853 C C . THR A 1 109 ? 0.169 -9.225 10.958 1.00 86.00 109 THR A C 1
ATOM 855 O O . THR A 1 109 ? -0.180 -9.153 9.778 1.00 86.00 109 THR A O 1
ATOM 858 N N . LEU A 1 110 ? 1.378 -8.836 11.383 1.00 85.19 110 LEU A N 1
ATOM 859 C CA . LEU A 1 110 ? 2.439 -8.304 10.510 1.00 85.19 110 LEU A CA 1
ATOM 860 C C . LEU A 1 110 ? 3.650 -9.232 10.367 1.00 85.19 110 LEU A C 1
ATOM 862 O O . LEU A 1 110 ? 4.515 -8.959 9.542 1.00 85.19 110 LEU A O 1
ATOM 866 N N . SER A 1 111 ? 3.699 -10.341 11.112 1.00 82.06 111 SER A N 1
ATOM 867 C CA . SER A 1 111 ? 4.858 -11.249 11.193 1.00 82.06 111 SER A CA 1
ATOM 868 C C . SER A 1 111 ? 5.293 -11.863 9.857 1.00 82.06 111 SER A C 1
ATOM 870 O O . SER A 1 111 ? 6.440 -12.275 9.721 1.00 82.06 111 SER A O 1
ATOM 872 N N . LEU A 1 112 ? 4.396 -11.917 8.869 1.00 82.44 112 LEU A N 1
ATOM 873 C CA . LEU A 1 112 ? 4.659 -12.428 7.519 1.00 82.44 112 LEU A CA 1
ATOM 874 C C . LEU A 1 112 ? 4.622 -11.330 6.447 1.00 82.44 112 LEU A C 1
ATOM 876 O O . LEU A 1 112 ? 4.605 -11.629 5.254 1.00 82.44 112 LEU A O 1
ATOM 880 N N . SER A 1 113 ? 4.559 -10.064 6.858 1.00 86.25 113 SER A N 1
ATOM 881 C CA . SER A 1 113 ? 4.492 -8.919 5.956 1.00 86.25 113 SER A CA 1
ATOM 882 C C . SER A 1 113 ? 5.812 -8.141 5.969 1.00 86.25 113 SER A C 1
ATOM 884 O O . SER A 1 113 ? 6.465 -8.076 7.008 1.00 86.25 113 SER A O 1
ATOM 886 N N . PRO A 1 114 ? 6.198 -7.489 4.860 1.00 87.62 114 PRO A N 1
ATOM 887 C CA . PRO A 1 114 ? 7.372 -6.616 4.831 1.00 87.62 114 PRO A CA 1
ATOM 888 C C . PRO A 1 114 ? 7.114 -5.242 5.484 1.00 87.62 114 PRO A C 1
ATOM 890 O O . PRO A 1 114 ? 7.939 -4.339 5.354 1.00 87.62 114 PRO A O 1
ATOM 893 N N . PHE A 1 115 ? 5.959 -5.048 6.131 1.00 88.75 115 PHE A N 1
ATOM 894 C CA . PHE A 1 115 ? 5.531 -3.773 6.698 1.00 88.75 115 PHE A CA 1
ATOM 895 C C . PHE A 1 115 ? 5.657 -3.776 8.219 1.00 88.75 115 PHE A C 1
ATOM 897 O O . PHE A 1 115 ? 5.294 -4.742 8.884 1.00 88.75 115 PHE A O 1
ATOM 904 N N . ASN A 1 116 ? 6.083 -2.638 8.761 1.00 86.00 116 ASN A N 1
ATOM 905 C CA . ASN A 1 116 ? 6.042 -2.344 10.188 1.00 86.00 116 ASN A CA 1
ATOM 906 C C . ASN A 1 116 ? 5.103 -1.163 10.441 1.00 86.00 116 ASN A C 1
ATOM 908 O O . ASN A 1 116 ? 4.964 -0.276 9.591 1.00 86.00 116 ASN A O 1
ATOM 912 N N . LEU A 1 117 ? 4.472 -1.132 11.616 1.00 82.38 117 LEU A N 1
ATOM 913 C CA . LEU A 1 117 ? 3.706 0.037 12.037 1.00 82.38 117 LEU A CA 1
ATOM 914 C C . LEU A 1 117 ? 4.665 1.199 12.287 1.00 82.38 117 LEU A C 1
ATOM 916 O O . LEU A 1 117 ? 5.567 1.112 13.116 1.00 82.38 117 LEU A O 1
ATOM 920 N N . SER A 1 118 ? 4.450 2.295 11.567 1.00 73.62 118 SER A N 1
ATOM 921 C CA . SER A 1 118 ? 5.123 3.556 11.852 1.00 73.62 118 SER A CA 1
ATOM 922 C C . SER A 1 118 ? 4.328 4.281 12.932 1.00 73.62 118 SER A C 1
ATOM 924 O O . SER A 1 118 ? 3.202 4.707 12.679 1.00 73.62 118 SER A O 1
ATOM 926 N N . SER A 1 119 ? 4.907 4.455 14.118 1.00 65.25 119 SER A N 1
ATOM 927 C CA . SER A 1 119 ? 4.450 5.483 15.056 1.00 65.25 119 SER A CA 1
ATOM 928 C C . SER A 1 119 ? 4.860 6.869 14.535 1.00 65.25 119 SER A C 1
ATOM 930 O O . SER A 1 119 ? 5.684 6.991 13.623 1.00 65.25 119 SER A O 1
ATOM 932 N N . ASN A 1 120 ? 4.263 7.931 15.079 1.00 53.88 120 ASN A N 1
ATOM 933 C CA . ASN A 1 120 ? 4.463 9.332 14.669 1.00 53.88 120 ASN A CA 1
ATOM 934 C C . ASN A 1 120 ? 5.855 9.903 15.049 1.00 53.88 120 ASN A C 1
ATOM 936 O O . ASN A 1 120 ? 6.013 11.109 15.207 1.00 53.88 120 ASN A O 1
ATOM 940 N N . LEU A 1 121 ? 6.865 9.052 15.235 1.00 53.88 121 LEU A N 1
ATOM 941 C CA . LEU A 1 121 ? 8.153 9.400 15.837 1.00 53.88 121 LEU A CA 1
ATOM 942 C C . LEU A 1 121 ? 9.224 9.560 14.765 1.00 53.88 121 LEU A C 1
ATOM 944 O O . LEU A 1 121 ? 10.156 8.772 14.659 1.00 53.88 121 LEU A O 1
ATOM 948 N N . ASP A 1 122 ? 9.055 10.583 13.943 1.00 53.00 122 ASP A N 1
ATOM 949 C CA . ASP A 1 122 ? 9.975 10.893 12.849 1.00 53.00 122 ASP A CA 1
ATOM 950 C C . ASP A 1 122 ? 10.675 12.236 13.057 1.00 53.00 122 ASP A C 1
ATOM 952 O O . ASP A 1 122 ? 11.027 12.927 12.101 1.00 53.00 122 ASP A O 1
ATOM 956 N N . TYR A 1 123 ? 10.824 12.642 14.319 1.00 51.16 123 TYR A N 1
ATOM 957 C CA . TYR A 1 123 ? 11.501 13.880 14.668 1.00 51.16 123 TYR A CA 1
ATOM 958 C C . TYR A 1 123 ? 12.056 13.794 16.097 1.00 51.16 123 TYR A C 1
ATOM 960 O O . TYR A 1 123 ? 11.377 14.166 17.042 1.00 51.16 123 TYR A O 1
ATOM 968 N N . TYR A 1 124 ? 13.290 13.294 16.211 1.00 52.06 124 TYR A N 1
ATOM 969 C CA . TYR A 1 124 ? 14.149 13.293 17.407 1.00 52.06 124 TYR A CA 1
ATOM 970 C C . TYR A 1 124 ? 13.652 12.499 18.638 1.00 52.06 124 TYR A C 1
ATOM 972 O O . TYR A 1 124 ? 12.689 12.875 19.284 1.00 52.06 124 TYR A O 1
ATOM 980 N N . GLU A 1 125 ? 14.410 11.446 18.976 1.00 50.75 125 GLU A N 1
ATOM 981 C CA . GLU A 1 125 ? 14.431 10.691 20.247 1.00 50.75 125 GLU A CA 1
ATOM 982 C C . GLU A 1 125 ? 13.126 10.033 20.763 1.00 50.75 125 GLU A C 1
ATOM 984 O O . GLU A 1 125 ? 12.011 10.527 20.661 1.00 50.75 125 GLU A O 1
ATOM 989 N N . MET A 1 126 ? 13.293 8.831 21.321 1.00 63.66 126 MET A N 1
ATOM 990 C CA . MET A 1 126 ? 12.253 7.947 21.871 1.00 63.66 126 MET A CA 1
ATOM 991 C C . MET A 1 126 ? 11.325 8.688 22.865 1.00 63.66 126 MET A C 1
ATOM 993 O O . MET A 1 126 ? 11.820 9.365 23.764 1.00 63.66 126 MET A O 1
ATOM 997 N N . PRO A 1 127 ? 9.989 8.516 22.769 1.00 53.25 127 PRO A N 1
ATOM 998 C CA . PRO A 1 127 ? 9.341 7.455 23.543 1.00 53.25 127 PRO A CA 1
ATOM 999 C C . PRO A 1 127 ? 8.320 6.638 22.748 1.00 53.25 127 PRO A C 1
ATOM 1001 O O . PRO A 1 127 ? 7.716 7.102 21.791 1.00 53.25 127 PRO A O 1
ATOM 1004 N N . GLN A 1 128 ? 8.111 5.414 23.222 1.00 56.06 128 GLN A N 1
ATOM 1005 C CA . GLN A 1 128 ? 7.263 4.311 22.752 1.00 56.06 128 GLN A CA 1
ATOM 1006 C C . GLN A 1 128 ? 5.746 4.620 22.720 1.00 56.06 128 GLN A C 1
ATOM 1008 O O . GLN A 1 128 ? 4.924 3.758 23.020 1.00 56.06 128 GLN A O 1
ATOM 1013 N N . ASN A 1 129 ? 5.344 5.847 22.390 1.00 60.25 129 ASN A N 1
ATOM 1014 C CA . ASN A 1 129 ? 3.967 6.294 22.549 1.00 60.25 129 ASN A CA 1
ATOM 1015 C C . ASN A 1 129 ? 3.157 6.043 21.274 1.00 60.25 129 ASN A C 1
ATOM 1017 O O . ASN A 1 129 ? 3.456 6.567 20.199 1.00 60.25 129 ASN A O 1
ATOM 1021 N N . MET A 1 130 ? 2.099 5.246 21.415 1.00 65.38 130 MET A N 1
ATOM 1022 C CA . MET A 1 130 ? 1.061 5.076 20.404 1.00 65.38 130 MET A CA 1
ATOM 1023 C C . MET A 1 130 ? -0.115 5.987 20.752 1.00 65.38 130 MET A C 1
ATOM 1025 O O . MET A 1 130 ? -0.643 5.929 21.861 1.00 65.38 130 MET A O 1
ATOM 1029 N N . SER A 1 131 ? -0.526 6.837 19.813 1.00 70.44 131 SER A N 1
ATOM 1030 C CA . SER A 1 131 ? -1.745 7.634 19.960 1.00 70.44 131 SER A CA 1
ATOM 1031 C C . SER A 1 131 ? -2.949 6.796 19.540 1.00 70.44 131 SER A C 1
ATOM 1033 O O . SER A 1 131 ? -2.998 6.313 18.407 1.00 70.44 131 SER A O 1
ATOM 1035 N N . LEU A 1 132 ? -3.905 6.629 20.452 1.00 72.00 132 LEU A N 1
ATOM 1036 C CA . LEU A 1 132 ? -5.198 6.012 20.173 1.00 72.00 132 LEU A CA 1
ATOM 1037 C C . LEU A 1 132 ? -6.190 7.105 19.771 1.00 72.00 132 LEU A C 1
ATOM 1039 O O . LEU A 1 132 ? -6.209 8.177 20.375 1.00 72.00 132 LEU A O 1
ATOM 1043 N N . PHE A 1 133 ? -6.993 6.835 18.748 1.00 70.62 133 PHE A N 1
ATOM 1044 C CA . PHE A 1 133 ? -8.032 7.739 18.265 1.00 70.62 133 PHE A CA 1
ATOM 1045 C C . PHE A 1 133 ? -9.369 7.012 18.323 1.00 70.62 133 PHE A C 1
ATOM 1047 O O . PHE A 1 133 ? -9.442 5.840 17.958 1.00 70.62 133 PHE A O 1
ATOM 1054 N N . GLU A 1 134 ? -10.416 7.710 18.755 1.00 78.38 134 GLU A N 1
ATOM 1055 C CA . GLU A 1 134 ? -11.776 7.192 18.652 1.00 78.38 134 GLU A CA 1
ATOM 1056 C C . GLU A 1 134 ? -12.171 7.045 17.181 1.00 78.38 134 GLU A C 1
ATOM 1058 O O . GLU A 1 134 ? -11.837 7.879 16.332 1.00 78.38 134 GLU A O 1
ATOM 1063 N N . CYS A 1 135 ? -12.873 5.958 16.878 1.00 77.88 135 CYS A N 1
ATOM 1064 C CA . CYS A 1 135 ? -13.380 5.724 15.541 1.00 77.88 135 CYS A CA 1
ATOM 1065 C C . CYS A 1 135 ? -14.564 6.638 15.256 1.00 77.88 135 CYS A C 1
ATOM 1067 O O . CYS A 1 135 ? -15.488 6.752 16.057 1.00 77.88 135 CYS A O 1
ATOM 1069 N N . TRP A 1 136 ? -14.522 7.294 14.101 1.00 69.56 136 TRP A N 1
ATOM 1070 C CA . TRP A 1 136 ? -15.605 8.155 13.665 1.00 69.56 136 TRP A CA 1
ATOM 1071 C C . TRP A 1 136 ? -16.710 7.306 13.038 1.00 69.56 136 TRP A C 1
ATOM 1073 O O . TRP A 1 136 ? -16.557 6.836 11.910 1.00 69.56 136 TRP A O 1
ATOM 1083 N N . ASP A 1 137 ? -17.821 7.132 13.751 1.00 61.34 137 ASP A N 1
ATOM 1084 C CA . ASP A 1 137 ? -19.065 6.645 13.157 1.00 61.34 137 ASP A CA 1
ATOM 1085 C C . ASP A 1 137 ? -19.615 7.779 12.289 1.00 61.34 137 ASP A C 1
ATOM 1087 O O . ASP A 1 137 ? -19.851 8.886 12.775 1.00 61.34 137 ASP A O 1
ATOM 1091 N N . GLY A 1 138 ? -19.742 7.551 10.983 1.00 59.31 138 GLY A N 1
ATOM 1092 C CA . GLY A 1 138 ? -20.165 8.541 9.991 1.00 59.31 138 GLY A CA 1
ATOM 1093 C C . GLY A 1 138 ? -21.621 8.992 10.134 1.00 59.31 138 GLY A C 1
ATOM 1094 O O . GLY A 1 138 ? -22.377 8.909 9.172 1.00 59.31 138 GLY A O 1
ATOM 1095 N N . GLY A 1 139 ? -22.025 9.476 11.308 1.00 47.97 139 GLY A N 1
ATOM 1096 C CA . GLY A 1 139 ? -23.323 10.084 11.530 1.00 47.97 139 GLY A CA 1
ATOM 1097 C C . GLY A 1 139 ? -23.476 11.317 10.648 1.00 47.97 139 GLY A C 1
ATOM 1098 O O . GLY A 1 139 ? -22.695 12.266 10.747 1.00 47.97 139 GLY A O 1
ATOM 1099 N N . GLU A 1 140 ? -24.494 11.296 9.786 1.00 53.56 140 GLU A N 1
ATOM 1100 C CA . GLU A 1 140 ? -25.061 12.479 9.147 1.00 53.56 140 GLU A CA 1
ATOM 1101 C C . GLU A 1 140 ? -25.322 13.556 10.207 1.00 53.56 140 GLU A C 1
ATOM 1103 O O . GLU A 1 140 ? -26.372 13.600 10.846 1.00 53.56 140 GLU A O 1
ATOM 1108 N N . SER A 1 141 ? -24.378 14.477 10.382 1.00 44.97 141 SER A N 1
ATOM 1109 C CA . SER A 1 141 ? -24.674 15.751 11.018 1.00 44.97 141 SER A CA 1
ATOM 1110 C C . SER A 1 141 ? -25.373 16.612 9.972 1.00 44.97 141 SER A C 1
ATOM 1112 O O . SER A 1 141 ? -24.743 17.391 9.257 1.00 44.97 141 SER A O 1
ATOM 1114 N N . LYS A 1 142 ? -26.693 16.435 9.846 1.00 45.28 142 LYS A N 1
ATOM 1115 C CA . LYS A 1 142 ? -27.553 17.508 9.348 1.00 45.28 142 LYS A CA 1
ATOM 1116 C C . LYS A 1 142 ? -27.446 18.660 10.350 1.00 45.28 142 LYS A C 1
ATOM 1118 O O . LYS A 1 142 ? -28.084 18.632 11.401 1.00 45.28 142 LYS A O 1
ATOM 1123 N N . ARG A 1 143 ? -26.628 19.653 10.020 1.00 39.25 143 ARG A N 1
ATOM 1124 C CA . ARG A 1 143 ? -26.797 21.029 10.481 1.00 39.25 143 ARG A CA 1
ATOM 1125 C C . ARG A 1 143 ? -27.037 21.914 9.277 1.00 39.25 143 ARG A C 1
ATOM 1127 O O . ARG A 1 143 ? -26.315 21.721 8.276 1.00 39.25 143 ARG A O 1
#

Organism: Hibiscus trionum (NCBI:txid183268)

Radius of gyration: 24.96 Å; chains: 1; bounding box: 50×35×91 Å

Secondary structure (DSSP, 8-state):
--HHHHHHHTTS-------PPPPSS-TT-S-B-SSTTSPPB-TT-EETTTS-GGGS-TT-EEEE-TTS-EEEE-TTS-EEEEEEEETTTTEEEEE-TTS-HHHHGGG---TTSS-----S--SSS---PPPP-----------

pLDDT: mean 80.14, std 17.48, range [39.25, 98.44]

Sequence (143 aa):
MVILLFHFFLVSSAAAVGLGPHSTYPDGCKPTSCKRGGPSVRFPFRLKGRQPDHCGYSGFNLTCNNDNHTVLELPRSVKLLVKRIDYKKQRIQVYAEDGCVQNQLQNLTLSLSPFNLSSNLDYYEMPQNMSLFECWDGGESKR